Protein AF-X1MZH6-F1 (afdb_monomer_lite)

Organism: NCBI:txid412755

Secondary structure (DSSP, 8-state):
--PPPGGG---HHHHHHHHHHHHHHHHHHHHHHHHHHHHHHHHHHHHHHHHS-HHHHHHHHHHHHHHHH--HHHHHHHHHHHHHHHHTT-HHHHHHHHHHHHHHHHHHHHHHHHHHHHHHH-HHHHHHHHHHHHHHHHS-HHHHHHHHHHHH-SSHHHHHHHHHHH-

pLDDT: mean 93.08, std 6.0, range [56.62, 98.06]

Radius of gyration: 21.56 Å; chains: 1; bounding box: 39×40×68 Å

Foldseek 3Di:
DPDDDPVPDDVVVVVVVVVLVVCCVPVLVVLQVVLVVLVVQLVVQLVVLVVDDLVVVLQVQLVVLCVVVVNNVRSVVSSVVLVVCVVVVCNSVVSSVVSLLVSLVVVLCVPVVVLVVVVVVDVVSVVVCVVVLVVLQPDDLVVQLVSLCVNNNDDSSSSSVSSNSND

InterPro domains:
  IPR000515 ABC transporter type 1, transmembrane domain MetI-like [PS50928] (94-167)
  IPR035906 MetI-like superfamily [G3DSA:1.10.3720.10] (88-167)
  IPR035906 MetI-like superfamily [SSF161098] (89-166)

Sequence (167 aa):
MLEFPEFLQVPLAGWIDAAMGWLLANLGGIFDAIGHTILFILLYIERFLLWLPWIVIIVLVGVVAWRVMRLWWAGLVMAALLVLIGSFGYWDLAMMTVAIITASVVISLVLGIPTGILMARSNLVESLLKPLLDAMQTMPSFVYLIPALMFFGLGKVPAVFATIIYA

Structure (mmCIF, N/CA/C/O backbone):
data_AF-X1MZH6-F1
#
_entry.id   AF-X1MZH6-F1
#
loop_
_atom_site.group_PDB
_atom_site.id
_atom_site.type_symbol
_atom_site.label_atom_id
_atom_site.label_alt_id
_atom_site.label_comp_id
_atom_site.label_asym_id
_atom_site.label_entity_id
_atom_site.label_seq_id
_atom_site.pdbx_PDB_ins_code
_atom_site.Cartn_x
_atom_site.Cartn_y
_atom_site.Cartn_z
_atom_site.occupancy
_atom_site.B_iso_or_equiv
_atom_site.auth_seq_id
_atom_site.auth_comp_id
_atom_site.auth_asym_id
_atom_site.auth_atom_id
_atom_site.pdbx_PDB_model_num
ATOM 1 N N . MET A 1 1 ? 18.094 -11.638 43.103 1.00 56.62 1 MET A N 1
ATOM 2 C CA . MET A 1 1 ? 17.418 -10.408 42.636 1.00 56.62 1 MET A CA 1
ATOM 3 C C . MET A 1 1 ? 15.956 -10.556 43.022 1.00 56.62 1 MET A C 1
ATOM 5 O O . MET A 1 1 ? 15.453 -11.662 42.895 1.00 56.62 1 MET A O 1
ATOM 9 N N . LEU A 1 2 ? 15.319 -9.536 43.603 1.00 74.81 2 LEU A N 1
ATOM 10 C CA . LEU A 1 2 ? 13.882 -9.592 43.894 1.00 74.81 2 LEU A CA 1
ATOM 11 C C . LEU A 1 2 ? 13.145 -9.470 42.558 1.00 74.81 2 LEU A C 1
ATOM 13 O O . LEU A 1 2 ? 13.104 -8.384 41.985 1.00 74.81 2 LEU A O 1
ATOM 17 N N . GLU A 1 3 ? 12.663 -10.589 42.029 1.00 77.88 3 GLU A N 1
ATOM 18 C CA . GLU A 1 3 ? 11.861 -10.601 40.808 1.00 77.88 3 GLU A CA 1
A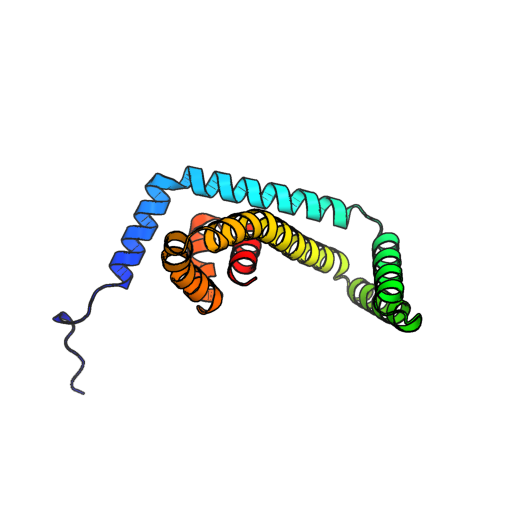TOM 19 C C . GLU A 1 3 ? 10.448 -10.084 41.091 1.00 77.88 3 GLU A C 1
ATOM 21 O O . GLU A 1 3 ? 9.947 -10.147 42.218 1.00 77.88 3 GLU A O 1
ATOM 26 N N . PHE A 1 4 ? 9.822 -9.511 40.066 1.00 83.25 4 PHE A N 1
ATOM 27 C CA . PHE A 1 4 ? 8.479 -8.958 40.181 1.00 83.25 4 PHE A CA 1
ATOM 28 C C . PHE A 1 4 ? 7.460 -10.083 40.448 1.00 83.25 4 PHE A C 1
ATOM 30 O O . PHE A 1 4 ? 7.537 -11.117 39.784 1.00 83.25 4 PHE A O 1
ATOM 37 N N . PRO A 1 5 ? 6.492 -9.916 41.370 1.00 82.75 5 PRO A N 1
ATOM 38 C CA . PRO A 1 5 ? 5.607 -11.011 41.757 1.00 82.75 5 PRO A CA 1
ATOM 39 C C . PRO A 1 5 ? 4.701 -11.474 40.607 1.00 82.75 5 PRO A C 1
ATOM 41 O O . PRO A 1 5 ? 3.906 -10.694 40.083 1.00 82.75 5 PRO A O 1
ATOM 44 N N . GLU A 1 6 ? 4.775 -12.759 40.249 1.00 79.94 6 GLU A N 1
ATOM 45 C CA . GLU A 1 6 ? 4.018 -13.345 39.129 1.00 79.94 6 GLU A CA 1
ATOM 46 C C . GLU A 1 6 ? 2.496 -13.226 39.287 1.00 79.94 6 GLU A C 1
ATOM 48 O O . GLU A 1 6 ? 1.789 -13.021 38.308 1.00 79.94 6 GLU A O 1
ATOM 53 N N . PHE A 1 7 ? 1.969 -13.261 40.515 1.00 82.69 7 PHE A N 1
ATOM 54 C CA . PHE A 1 7 ? 0.525 -13.154 40.761 1.00 82.69 7 PHE A CA 1
ATOM 55 C C . PHE A 1 7 ? -0.068 -11.770 40.430 1.00 82.69 7 PHE A C 1
ATOM 57 O O . PHE A 1 7 ? -1.289 -11.638 40.353 1.00 82.69 7 PHE A O 1
ATOM 64 N N . LEU A 1 8 ? 0.771 -10.738 40.253 1.00 84.31 8 LEU A N 1
ATOM 65 C CA . LEU A 1 8 ? 0.361 -9.405 39.789 1.00 84.31 8 LEU A CA 1
ATOM 66 C C . LEU A 1 8 ? 0.495 -9.244 38.269 1.00 84.31 8 LEU A C 1
ATOM 68 O O . LEU A 1 8 ? 0.086 -8.215 37.729 1.00 84.31 8 LEU A O 1
ATOM 72 N N . GLN A 1 9 ? 1.082 -10.221 37.572 1.00 85.12 9 GLN A N 1
ATOM 73 C CA . GLN A 1 9 ? 1.218 -10.163 36.123 1.00 85.12 9 GLN A CA 1
ATOM 74 C C . GLN A 1 9 ? -0.145 -10.402 35.475 1.00 85.12 9 GLN A C 1
ATOM 76 O O . GLN A 1 9 ? -0.791 -11.428 35.679 1.00 85.12 9 GLN A O 1
ATOM 81 N N . VAL A 1 10 ? -0.589 -9.436 34.674 1.00 88.88 10 VAL A N 1
ATOM 82 C CA . VAL A 1 10 ? -1.821 -9.573 33.898 1.00 88.88 10 VAL A CA 1
ATOM 83 C C . VAL A 1 10 ? -1.520 -10.448 32.676 1.00 88.88 10 VAL A C 1
ATOM 85 O O . VAL A 1 10 ? -0.655 -10.072 31.879 1.00 88.88 10 VAL A O 1
ATOM 88 N N . PRO A 1 11 ? -2.223 -11.579 32.471 1.00 90.00 11 PRO A N 1
ATOM 89 C CA . PRO A 1 11 ? -1.950 -12.512 31.377 1.00 90.00 11 PRO A CA 1
ATOM 90 C C . PRO A 1 11 ? -2.547 -12.023 30.043 1.00 90.00 11 PRO A C 1
ATOM 92 O O . PRO A 1 11 ? -3.297 -12.738 29.378 1.00 90.00 11 PRO A O 1
ATOM 95 N N . LEU A 1 12 ? -2.211 -10.793 29.639 1.00 88.69 12 LEU A N 1
ATOM 96 C CA . LEU A 1 12 ? -2.737 -10.136 28.435 1.00 88.69 12 LEU A CA 1
ATOM 97 C C . LEU A 1 12 ? -2.503 -10.961 27.166 1.00 88.69 12 LEU A C 1
ATOM 99 O O . LEU A 1 12 ? -3.406 -11.072 26.343 1.00 88.69 12 LEU A O 1
ATOM 103 N N . ALA A 1 13 ? -1.320 -11.567 27.032 1.00 86.62 13 ALA A N 1
ATOM 104 C CA . ALA A 1 13 ? -0.990 -12.415 25.889 1.00 86.62 13 ALA A CA 1
ATOM 105 C C . ALA A 1 13 ? -1.979 -13.583 25.754 1.00 86.62 13 ALA A C 1
ATOM 107 O O . ALA A 1 13 ? -2.583 -13.754 24.702 1.00 86.62 13 ALA A O 1
ATOM 108 N N . GLY A 1 14 ? -2.247 -14.303 26.850 1.00 89.81 14 GLY A N 1
ATOM 109 C CA . GLY A 1 14 ? -3.188 -15.424 26.839 1.00 89.81 14 GLY A CA 1
ATOM 110 C C . GLY A 1 14 ? -4.621 -15.005 26.502 1.00 89.81 14 GLY A C 1
ATOM 111 O O . GLY A 1 14 ? -5.337 -15.743 25.827 1.00 89.81 14 GLY A O 1
ATOM 112 N N . TRP A 1 15 ? -5.047 -13.810 26.923 1.00 93.06 15 TRP A N 1
ATOM 113 C CA . TRP A 1 15 ? -6.362 -13.274 26.553 1.00 93.06 15 TRP A CA 1
ATOM 114 C C . TRP A 1 15 ? -6.449 -12.926 25.065 1.00 93.06 15 TRP A C 1
ATOM 116 O O . TRP A 1 15 ? -7.459 -13.227 24.429 1.00 93.06 15 TRP A O 1
ATOM 126 N N . ILE A 1 16 ? -5.394 -12.328 24.506 1.00 90.00 16 ILE A N 1
ATOM 127 C CA . ILE A 1 16 ? -5.314 -12.006 23.076 1.00 90.00 16 ILE A CA 1
ATOM 128 C C . ILE A 1 16 ? -5.287 -13.292 22.244 1.00 90.00 16 ILE A C 1
ATOM 130 O O . ILE A 1 16 ? -6.049 -13.401 21.284 1.00 90.00 16 ILE A O 1
ATOM 134 N N . ASP A 1 17 ? -4.490 -14.284 22.637 1.00 90.00 17 ASP A N 1
ATOM 135 C CA . ASP A 1 17 ? -4.390 -15.570 21.940 1.00 90.00 17 ASP A CA 1
ATOM 136 C C . ASP A 1 17 ? -5.734 -16.312 21.935 1.00 90.00 17 ASP A C 1
ATOM 138 O O . ASP A 1 17 ? -6.169 -16.819 20.897 1.00 90.00 17 ASP A O 1
ATOM 142 N N . ALA A 1 18 ? -6.445 -16.319 23.068 1.00 92.75 18 ALA A N 1
ATOM 143 C CA . ALA A 1 18 ? -7.784 -16.897 23.161 1.00 92.75 18 ALA A CA 1
ATOM 144 C C . ALA A 1 18 ? -8.798 -16.158 22.269 1.00 92.75 18 ALA A C 1
ATOM 146 O O . ALA A 1 18 ? -9.597 -16.800 21.581 1.00 92.75 18 ALA A O 1
ATOM 147 N N . ALA A 1 19 ? -8.753 -14.821 22.240 1.00 92.12 19 ALA A N 1
ATOM 148 C CA . ALA A 1 19 ? -9.618 -14.012 21.382 1.00 92.12 19 ALA A CA 1
ATOM 149 C C . ALA A 1 19 ? -9.337 -14.255 19.889 1.00 92.12 19 ALA A C 1
ATOM 151 O O . ALA A 1 19 ? -10.270 -14.444 19.106 1.00 92.12 19 ALA A O 1
ATOM 152 N N . MET A 1 20 ? -8.062 -14.319 19.499 1.00 90.56 20 MET A N 1
ATOM 153 C CA . MET A 1 20 ? -7.629 -14.661 18.141 1.00 90.56 20 MET A CA 1
ATOM 154 C C . MET A 1 20 ? -8.083 -16.066 17.738 1.00 90.56 20 MET A C 1
ATOM 156 O O . MET A 1 20 ? -8.635 -16.247 16.652 1.00 90.56 20 MET A O 1
ATOM 160 N N . GLY A 1 21 ? -7.919 -17.052 18.623 1.00 91.81 21 GLY A N 1
ATOM 161 C CA . GLY A 1 21 ? -8.398 -18.416 18.397 1.00 91.81 21 GLY A CA 1
ATOM 162 C C . GLY A 1 21 ? -9.915 -18.478 18.201 1.00 91.81 21 GLY A C 1
ATOM 163 O O . GLY A 1 21 ? -10.396 -19.158 17.293 1.00 91.81 21 GLY A O 1
ATOM 164 N N . TRP A 1 22 ? -10.676 -17.716 18.991 1.00 94.31 22 TRP A N 1
ATOM 165 C CA . TRP A 1 22 ? -12.127 -17.616 18.833 1.00 94.31 22 TRP A CA 1
ATOM 166 C C . TRP A 1 22 ? -12.526 -16.978 17.495 1.00 94.31 22 TRP A C 1
ATOM 168 O O . TRP A 1 22 ? -13.418 -17.496 16.817 1.00 94.31 22 TRP A O 1
ATOM 178 N N . LEU A 1 23 ? -11.854 -15.896 17.086 1.00 93.38 23 LEU A N 1
ATOM 179 C CA . LEU A 1 23 ? -12.090 -15.232 15.798 1.00 93.38 23 LEU A CA 1
ATOM 180 C C . LEU A 1 23 ? -11.840 -16.184 14.626 1.00 93.38 23 LEU A C 1
ATOM 182 O O . LEU A 1 23 ? -12.676 -16.274 13.730 1.00 93.38 23 LEU A O 1
ATOM 186 N N . LEU A 1 24 ? -10.735 -16.930 14.648 1.00 90.12 24 LEU A N 1
ATOM 187 C CA . LEU A 1 24 ? -10.410 -17.903 13.602 1.00 90.12 24 LEU A CA 1
ATOM 188 C C . LEU A 1 24 ? -11.448 -19.030 13.522 1.00 90.12 24 LEU A C 1
ATOM 190 O O . LEU A 1 24 ? -11.882 -19.390 12.430 1.00 90.12 24 LEU A O 1
ATOM 194 N N . ALA A 1 25 ? -11.892 -19.549 14.668 1.00 91.81 25 ALA A N 1
ATOM 195 C CA . ALA A 1 25 ? -12.854 -20.648 14.715 1.00 91.81 25 ALA A CA 1
ATOM 196 C C . ALA A 1 25 ? -14.267 -20.248 14.250 1.00 91.81 25 ALA A C 1
ATOM 198 O O . ALA A 1 25 ? -14.968 -21.070 13.665 1.00 91.81 25 ALA A O 1
ATOM 199 N N . ASN A 1 26 ? -14.694 -19.006 14.508 1.00 95.50 26 ASN A N 1
ATOM 200 C CA . ASN A 1 26 ? -16.074 -18.570 14.252 1.00 95.50 26 ASN A CA 1
ATOM 201 C C . ASN A 1 26 ? -16.224 -17.694 13.003 1.00 95.50 26 ASN A C 1
ATOM 203 O O . ASN A 1 26 ? -17.271 -17.722 12.359 1.00 95.50 26 ASN A O 1
ATOM 207 N N . LEU A 1 27 ? -15.203 -16.909 12.657 1.00 93.38 27 LEU A N 1
ATOM 208 C CA . LEU A 1 27 ? -15.239 -15.953 11.546 1.00 93.38 27 LEU A CA 1
ATOM 209 C C . LEU A 1 27 ? -14.286 -16.328 10.404 1.00 93.38 27 LEU A C 1
ATOM 211 O O . LEU A 1 27 ? -14.149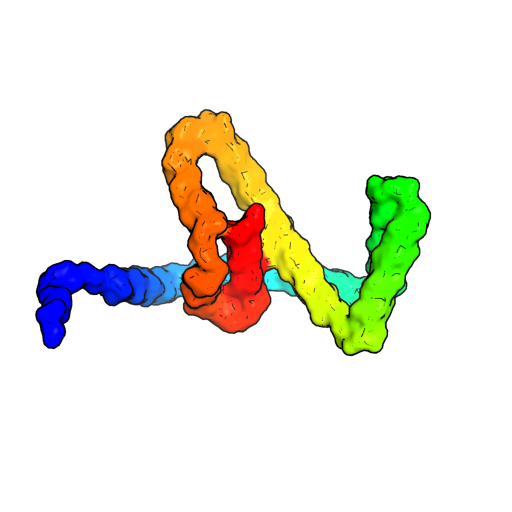 -15.542 9.468 1.00 93.38 27 LEU A O 1
ATOM 215 N N . GLY A 1 28 ? -13.663 -17.514 10.436 1.00 89.69 28 GLY A N 1
ATOM 216 C CA . GLY A 1 28 ? -12.731 -17.977 9.399 1.00 89.69 28 GLY A CA 1
ATOM 217 C C . GLY A 1 28 ? -13.277 -17.803 7.979 1.00 89.69 28 GLY A C 1
ATOM 218 O O . GLY A 1 28 ? -12.632 -17.175 7.151 1.00 89.69 28 GLY A O 1
ATOM 219 N N . GLY A 1 29 ? -14.533 -18.197 7.731 1.00 92.19 29 GLY A N 1
ATOM 220 C CA . GLY A 1 29 ? -15.157 -18.026 6.413 1.00 92.19 29 GLY A CA 1
ATOM 221 C C . GLY A 1 29 ? -15.301 -16.566 5.952 1.00 92.19 29 GLY A C 1
ATOM 222 O O . GLY A 1 29 ? -15.250 -16.295 4.753 1.00 92.19 29 GLY A O 1
ATOM 223 N N . ILE A 1 30 ? -15.444 -15.609 6.878 1.00 94.06 30 ILE A N 1
ATOM 224 C CA . ILE A 1 30 ? -15.463 -14.174 6.548 1.00 94.06 30 ILE A CA 1
ATOM 225 C C . ILE A 1 30 ? -14.055 -13.711 6.167 1.00 94.06 30 ILE A C 1
ATOM 227 O O . ILE A 1 30 ? -13.892 -13.029 5.154 1.00 94.06 30 ILE A O 1
ATOM 231 N N . PHE A 1 31 ? -13.040 -14.094 6.946 1.00 91.94 31 PHE A N 1
ATOM 232 C CA . PHE A 1 31 ? -11.646 -13.761 6.644 1.00 91.94 31 PHE A CA 1
ATOM 233 C C . PHE A 1 31 ? -11.187 -14.385 5.321 1.00 91.94 31 PHE A C 1
ATOM 235 O O . PHE A 1 31 ? -10.575 -13.689 4.513 1.00 91.94 31 PHE A O 1
ATOM 242 N N . ASP A 1 32 ? -11.578 -15.624 5.029 1.00 92.50 32 ASP A N 1
ATOM 243 C CA . ASP A 1 32 ? -11.308 -16.275 3.744 1.00 92.50 32 ASP A CA 1
ATOM 244 C C . ASP A 1 32 ? -11.958 -15.515 2.581 1.00 92.50 32 ASP A C 1
ATOM 246 O O . ASP A 1 32 ? -11.320 -15.261 1.558 1.00 92.50 32 ASP A O 1
ATOM 250 N N . ALA A 1 33 ? -13.217 -15.087 2.732 1.00 95.25 33 ALA A N 1
ATOM 251 C CA . ALA A 1 33 ? -13.914 -14.309 1.709 1.00 95.25 33 ALA A CA 1
ATOM 252 C C . ALA A 1 33 ? -13.241 -12.948 1.453 1.00 95.25 33 ALA A C 1
ATOM 254 O O . ALA A 1 33 ? -13.070 -12.545 0.295 1.00 95.25 33 ALA A O 1
ATOM 255 N N . ILE A 1 34 ? -12.814 -12.256 2.514 1.00 94.19 34 ILE A N 1
ATOM 256 C CA . ILE A 1 34 ? -12.043 -11.009 2.409 1.00 94.19 34 ILE A CA 1
ATOM 257 C C . ILE A 1 34 ? -10.709 -11.281 1.707 1.00 94.19 34 ILE A C 1
ATOM 259 O O . ILE A 1 34 ? -10.370 -10.590 0.744 1.00 94.19 34 ILE A O 1
ATOM 263 N N . GLY A 1 35 ? -9.981 -12.312 2.136 1.00 94.62 35 GLY A N 1
ATOM 264 C CA . GLY A 1 35 ? -8.690 -12.686 1.572 1.00 94.62 35 GLY A CA 1
ATOM 265 C C . GLY A 1 35 ? -8.783 -13.021 0.086 1.00 94.62 35 GLY A C 1
ATOM 266 O O . GLY A 1 35 ? -8.005 -12.497 -0.711 1.00 94.62 35 GLY A O 1
ATOM 267 N N . HIS A 1 36 ? -9.783 -13.804 -0.319 1.00 95.06 36 HIS A N 1
ATOM 268 C CA . HIS A 1 36 ? -10.051 -14.109 -1.724 1.00 95.06 36 HIS A CA 1
ATOM 269 C C . HIS A 1 36 ? -10.419 -12.868 -2.536 1.00 95.06 36 HIS A C 1
ATOM 271 O O . HIS A 1 36 ? -9.967 -12.738 -3.672 1.00 95.06 36 HIS A O 1
ATOM 277 N N . THR A 1 37 ? -11.188 -11.939 -1.967 1.00 95.25 37 THR A N 1
ATOM 278 C CA . THR A 1 37 ? -11.546 -10.685 -2.645 1.00 95.25 37 THR A CA 1
ATOM 279 C C . THR A 1 37 ? -10.310 -9.817 -2.884 1.00 95.25 37 THR A C 1
ATOM 281 O O . THR A 1 37 ? -10.083 -9.357 -4.005 1.00 95.25 37 THR A O 1
ATOM 284 N N . ILE A 1 38 ? -9.466 -9.642 -1.862 1.00 95.50 38 ILE A N 1
ATOM 285 C CA . ILE A 1 38 ? -8.201 -8.903 -1.978 1.00 95.50 38 ILE A CA 1
ATOM 286 C C . ILE A 1 38 ? -7.285 -9.582 -2.999 1.00 95.50 38 ILE A C 1
ATOM 288 O O . ILE A 1 38 ? -6.738 -8.920 -3.884 1.00 95.50 38 ILE A O 1
ATOM 292 N N . LEU A 1 39 ? -7.142 -10.907 -2.909 1.00 95.94 39 LEU A N 1
ATOM 293 C CA . LEU A 1 39 ? -6.306 -11.682 -3.819 1.00 95.94 39 LEU A CA 1
ATOM 294 C C . LEU A 1 39 ? -6.798 -11.571 -5.262 1.00 95.94 39 LEU A C 1
ATOM 296 O O . LEU A 1 39 ? -5.986 -11.414 -6.168 1.00 95.94 39 LEU A O 1
ATOM 300 N N . PHE A 1 40 ? -8.110 -11.618 -5.484 1.00 96.31 40 PHE A N 1
ATOM 301 C CA . PHE A 1 40 ? -8.711 -11.461 -6.802 1.00 96.31 40 PHE A CA 1
ATOM 302 C C . PHE A 1 40 ? -8.349 -10.108 -7.422 1.00 96.31 40 PHE A C 1
ATOM 304 O O . PHE A 1 40 ? -7.841 -10.074 -8.544 1.00 96.31 40 PHE A O 1
ATOM 311 N N . ILE A 1 41 ? -8.539 -9.010 -6.682 1.00 95.94 41 ILE A N 1
AT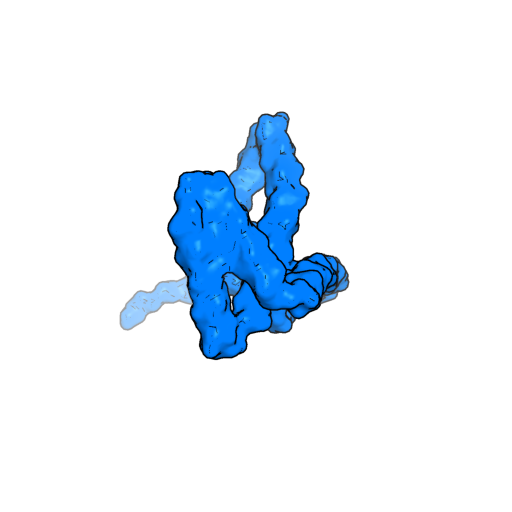OM 312 C CA . ILE A 1 41 ? -8.201 -7.654 -7.144 1.00 95.94 41 ILE A CA 1
ATOM 313 C C . ILE A 1 41 ? -6.708 -7.564 -7.473 1.00 95.94 41 ILE A C 1
ATOM 315 O O . ILE A 1 41 ? -6.338 -7.112 -8.560 1.00 95.94 41 ILE A O 1
ATOM 319 N N . LEU A 1 42 ? -5.853 -8.042 -6.565 1.00 97.25 42 LEU A N 1
ATOM 320 C CA . LEU A 1 42 ? -4.408 -8.039 -6.763 1.00 97.25 42 LEU A CA 1
ATOM 321 C C . LEU A 1 42 ? -4.012 -8.824 -8.012 1.00 97.25 42 LEU A C 1
ATOM 323 O O . LEU A 1 42 ? -3.262 -8.309 -8.838 1.00 97.25 42 LEU A O 1
ATOM 327 N N . LEU A 1 43 ? -4.502 -10.057 -8.165 1.00 96.88 43 LEU A N 1
ATOM 328 C CA . LEU A 1 43 ? -4.124 -10.920 -9.284 1.00 96.88 43 LEU A CA 1
ATOM 329 C C . LEU A 1 43 ? -4.606 -10.359 -10.619 1.00 96.88 43 LEU A C 1
ATOM 331 O O . LEU A 1 43 ? -3.922 -10.540 -11.623 1.00 96.88 43 LEU A O 1
ATOM 335 N N . TYR A 1 44 ? -5.744 -9.666 -10.648 1.00 97.62 44 TYR A N 1
ATOM 336 C CA . TYR A 1 44 ? -6.190 -8.958 -11.846 1.00 97.62 44 TYR A CA 1
ATOM 337 C C . TYR A 1 44 ? -5.211 -7.855 -12.253 1.00 97.62 44 TYR A C 1
ATOM 339 O O . TYR A 1 44 ? -4.811 -7.797 -13.417 1.00 97.62 44 TYR A O 1
ATOM 347 N N . ILE A 1 45 ? -4.789 -7.019 -11.301 1.00 97.81 45 ILE A N 1
ATOM 348 C CA . ILE A 1 45 ? -3.826 -5.937 -11.553 1.00 97.81 45 ILE A CA 1
ATOM 349 C C . ILE A 1 45 ? -2.467 -6.515 -11.958 1.00 97.81 45 ILE A C 1
ATOM 351 O O . ILE A 1 45 ? -1.874 -6.079 -12.941 1.00 97.81 45 ILE A O 1
ATOM 355 N N . GLU A 1 46 ? -1.988 -7.525 -11.238 1.00 97.94 46 GLU A N 1
ATOM 356 C CA . GLU A 1 46 ? -0.710 -8.177 -11.511 1.00 97.94 46 GLU A CA 1
ATOM 357 C C . GLU A 1 46 ? -0.678 -8.807 -12.901 1.00 97.94 46 GLU A C 1
ATOM 359 O O . GLU A 1 46 ? 0.244 -8.549 -13.672 1.00 97.94 46 GLU A O 1
ATOM 364 N N . ARG A 1 47 ? -1.702 -9.593 -13.255 1.00 98.06 47 ARG A N 1
ATOM 365 C CA . ARG A 1 47 ? -1.796 -10.213 -14.582 1.00 98.06 47 ARG A CA 1
ATOM 366 C C . ARG A 1 47 ? -1.854 -9.166 -15.682 1.00 98.06 47 ARG A C 1
ATOM 368 O O . ARG A 1 47 ? -1.234 -9.363 -16.719 1.00 98.06 47 ARG A O 1
ATOM 375 N N . PHE A 1 48 ? -2.565 -8.063 -15.459 1.00 97.94 48 PHE A N 1
ATOM 376 C CA . PHE A 1 48 ? -2.605 -6.955 -16.406 1.00 97.94 48 PHE A CA 1
ATOM 377 C C . PHE A 1 48 ? -1.220 -6.319 -16.601 1.00 97.94 48 PHE A C 1
ATOM 379 O O . PHE A 1 48 ? -0.795 -6.131 -17.739 1.00 97.94 48 PHE A O 1
ATOM 386 N N . LEU A 1 49 ? -0.489 -6.043 -15.515 1.00 97.50 49 LEU A N 1
ATOM 387 C CA . LEU A 1 49 ? 0.856 -5.462 -15.585 1.00 97.50 49 LEU A CA 1
ATOM 388 C C . LEU A 1 49 ? 1.874 -6.403 -16.237 1.00 97.50 49 LEU A C 1
ATOM 390 O O . LEU A 1 49 ? 2.673 -5.951 -17.051 1.00 97.50 49 LEU A O 1
ATOM 394 N N . LEU A 1 50 ? 1.832 -7.698 -15.919 1.00 97.50 50 LEU A N 1
ATOM 395 C CA . LEU A 1 50 ? 2.726 -8.701 -16.510 1.00 97.50 50 LEU A CA 1
ATOM 396 C C . LEU A 1 50 ? 2.393 -9.006 -17.975 1.00 97.50 50 LEU A C 1
ATOM 398 O O . LEU A 1 50 ? 3.270 -9.388 -18.744 1.00 97.50 50 LEU A O 1
ATOM 402 N N . TRP A 1 51 ? 1.132 -8.842 -18.375 1.00 97.69 51 TRP A N 1
ATOM 403 C CA . TRP A 1 51 ? 0.712 -9.007 -19.764 1.00 97.69 51 TRP A CA 1
ATOM 404 C C . TRP A 1 51 ? 1.193 -7.860 -20.666 1.00 97.69 51 TRP A C 1
ATOM 406 O O . TRP A 1 51 ? 1.409 -8.063 -21.863 1.00 97.69 51 TRP A O 1
ATOM 416 N N . LEU A 1 52 ? 1.378 -6.656 -20.115 1.00 97.00 52 LEU A N 1
ATOM 417 C CA . LEU A 1 52 ? 1.873 -5.513 -20.876 1.00 97.00 52 LEU A CA 1
ATOM 418 C C . LEU A 1 52 ? 3.344 -5.712 -21.286 1.00 97.00 52 LEU A C 1
ATOM 420 O O . LEU A 1 52 ? 4.194 -5.975 -20.433 1.00 97.00 52 LEU A O 1
ATOM 424 N N . PRO A 1 53 ? 3.699 -5.498 -22.568 1.00 97.25 53 PRO A N 1
ATOM 425 C CA . PRO A 1 53 ? 5.096 -5.493 -22.982 1.00 97.25 53 PRO A CA 1
ATOM 426 C C . PRO A 1 53 ? 5.886 -4.432 -22.211 1.00 97.25 53 PRO A C 1
ATOM 428 O O . PRO A 1 53 ? 5.446 -3.286 -22.102 1.00 97.25 53 PRO A O 1
ATOM 431 N N . TRP A 1 54 ? 7.084 -4.780 -21.736 1.00 96.88 54 TRP A N 1
ATOM 432 C CA . TRP A 1 54 ? 7.898 -3.901 -20.886 1.00 96.88 54 TRP A CA 1
ATOM 433 C C . TRP A 1 54 ? 8.125 -2.507 -21.492 1.00 96.88 54 TRP A C 1
ATOM 435 O O . TRP A 1 54 ? 8.062 -1.503 -20.785 1.00 96.88 54 TRP A O 1
ATOM 445 N N . ILE A 1 55 ? 8.287 -2.427 -22.819 1.00 97.50 55 ILE A N 1
ATOM 446 C CA . ILE A 1 55 ? 8.452 -1.172 -23.564 1.00 97.50 55 ILE A CA 1
ATOM 447 C C . ILE A 1 55 ? 7.276 -0.221 -23.318 1.00 97.50 55 ILE A C 1
ATOM 449 O O . ILE A 1 55 ? 7.488 0.977 -23.142 1.00 97.50 55 ILE A O 1
ATOM 453 N N . VAL A 1 56 ? 6.044 -0.740 -23.271 1.00 97.69 56 VAL A N 1
ATOM 454 C CA . VAL A 1 56 ? 4.836 0.070 -23.055 1.00 97.69 56 VAL A CA 1
ATOM 455 C C . VAL A 1 56 ? 4.891 0.740 -21.687 1.00 97.69 56 VAL A C 1
ATOM 457 O O . VAL A 1 56 ? 4.639 1.938 -21.588 1.00 97.69 56 VAL A O 1
ATOM 460 N N . ILE A 1 57 ? 5.278 -0.004 -20.649 1.00 97.25 57 ILE A N 1
ATOM 461 C CA . ILE A 1 57 ? 5.386 0.518 -19.282 1.00 97.25 57 ILE A CA 1
ATOM 462 C C . ILE A 1 57 ? 6.498 1.567 -19.194 1.00 97.25 57 ILE A C 1
ATOM 464 O O . ILE A 1 57 ? 6.284 2.640 -18.631 1.00 97.25 57 ILE A O 1
ATOM 468 N N . ILE A 1 58 ? 7.660 1.309 -19.797 1.00 97.69 58 ILE A N 1
ATOM 469 C CA . ILE A 1 58 ? 8.786 2.255 -19.789 1.00 97.69 58 ILE A CA 1
ATOM 470 C C . ILE A 1 58 ? 8.430 3.559 -20.502 1.00 97.69 58 ILE A C 1
ATOM 472 O O . ILE A 1 58 ? 8.676 4.640 -19.964 1.00 97.69 58 ILE A O 1
ATOM 476 N N . VAL A 1 59 ? 7.823 3.472 -21.687 1.00 97.69 59 VAL A N 1
ATOM 477 C CA . VAL A 1 59 ? 7.384 4.655 -22.436 1.00 97.69 59 VAL A CA 1
ATOM 478 C C . VAL A 1 59 ? 6.309 5.407 -21.656 1.00 97.69 59 VAL A C 1
ATOM 480 O O . VAL A 1 59 ? 6.402 6.627 -21.529 1.00 97.69 59 VAL A O 1
ATOM 483 N N . LEU A 1 60 ? 5.326 4.704 -21.085 1.00 97.38 60 LEU A N 1
ATOM 484 C CA . LEU A 1 60 ? 4.266 5.316 -20.285 1.00 97.38 60 LEU A CA 1
ATOM 485 C C . LEU A 1 60 ? 4.843 6.084 -19.091 1.00 97.38 60 LEU A C 1
ATOM 487 O O . LEU A 1 60 ? 4.558 7.271 -18.935 1.00 97.38 60 LEU A O 1
ATOM 491 N N . VAL A 1 61 ? 5.681 5.440 -18.276 1.00 96.62 61 VAL A N 1
ATOM 492 C CA . VAL A 1 61 ? 6.289 6.071 -17.096 1.00 96.62 61 VAL A CA 1
ATOM 493 C C . VAL A 1 61 ? 7.199 7.227 -17.503 1.00 96.62 61 VAL A C 1
ATOM 495 O O . VAL A 1 61 ? 7.135 8.291 -16.888 1.00 96.62 61 VAL A O 1
ATOM 498 N N . GLY A 1 62 ? 7.989 7.073 -18.569 1.00 97.50 62 GLY A N 1
ATOM 499 C CA . GLY A 1 62 ? 8.837 8.142 -19.093 1.00 97.50 62 GLY A CA 1
ATOM 500 C C . GLY A 1 62 ? 8.033 9.364 -19.549 1.00 97.50 62 GLY A C 1
ATOM 501 O O . GLY A 1 62 ? 8.371 10.497 -19.198 1.00 97.50 62 GLY A O 1
ATOM 502 N N . VAL A 1 63 ? 6.928 9.154 -20.272 1.00 97.50 63 VAL A N 1
ATOM 503 C CA . VAL A 1 63 ? 6.033 10.236 -20.715 1.00 97.50 63 VAL A CA 1
ATOM 504 C C . VAL A 1 63 ? 5.342 10.897 -19.525 1.00 97.50 63 VAL A C 1
ATOM 506 O O . VAL A 1 63 ? 5.313 12.126 -19.455 1.00 97.50 63 VAL A O 1
ATOM 509 N N . VAL A 1 64 ? 4.820 10.123 -18.569 1.00 97.25 64 VAL A N 1
ATOM 510 C CA . VAL A 1 64 ? 4.179 10.675 -17.364 1.00 97.25 64 VAL A CA 1
ATOM 511 C C . VAL A 1 64 ? 5.177 11.507 -16.560 1.00 97.25 64 VAL A C 1
ATOM 513 O O . VAL A 1 64 ? 4.874 12.652 -16.225 1.00 97.25 64 VAL A O 1
ATOM 516 N N . ALA A 1 65 ? 6.384 10.994 -16.320 1.00 96.62 65 ALA A N 1
ATOM 517 C CA . ALA A 1 65 ? 7.429 11.716 -15.600 1.00 96.62 65 ALA A CA 1
ATOM 518 C C . ALA A 1 65 ? 7.813 13.023 -16.310 1.00 96.62 65 ALA A C 1
ATOM 520 O O . ALA A 1 65 ? 7.856 14.076 -15.671 1.00 96.62 65 ALA A O 1
ATOM 521 N N . TRP A 1 66 ? 7.996 12.995 -17.635 1.00 97.06 66 TRP A N 1
ATOM 522 C CA . TRP A 1 66 ? 8.251 14.209 -18.412 1.00 97.06 66 TRP A CA 1
ATOM 523 C C . TRP A 1 66 ? 7.108 15.224 -18.280 1.00 97.06 66 TRP A C 1
ATOM 525 O O . TRP A 1 66 ? 7.358 16.408 -18.046 1.00 97.06 66 TRP A O 1
ATOM 535 N N . ARG A 1 67 ? 5.849 14.788 -18.403 1.00 97.06 67 ARG A N 1
ATOM 536 C CA . ARG A 1 67 ? 4.689 15.692 -18.380 1.00 97.06 67 ARG A CA 1
ATOM 537 C C . ARG A 1 67 ? 4.440 16.301 -17.005 1.00 97.06 67 ARG A C 1
ATOM 539 O O . ARG A 1 67 ? 4.163 17.497 -16.935 1.00 97.06 67 ARG A O 1
ATOM 546 N N . VAL A 1 68 ? 4.559 15.510 -15.941 1.00 96.56 68 VAL A N 1
ATOM 547 C CA . VAL A 1 68 ? 4.331 15.959 -14.560 1.00 96.56 68 VAL A CA 1
ATOM 548 C C . VAL A 1 68 ? 5.463 16.873 -14.095 1.00 96.56 68 VAL A C 1
ATOM 550 O O . VAL A 1 68 ? 5.200 17.955 -13.576 1.00 96.56 68 VAL A O 1
ATOM 553 N N . MET A 1 69 ? 6.720 16.488 -14.335 1.00 94.94 69 MET A N 1
ATOM 554 C CA . MET A 1 69 ? 7.877 17.289 -13.914 1.00 94.94 69 MET A CA 1
ATOM 555 C C . MET A 1 69 ? 8.186 18.443 -14.874 1.00 94.94 69 MET A C 1
ATOM 557 O O . MET A 1 69 ? 8.983 19.316 -14.544 1.00 94.94 69 MET A O 1
ATOM 561 N N . ARG A 1 70 ? 7.573 18.456 -16.067 1.00 92.69 70 ARG A N 1
ATOM 562 C CA . ARG A 1 70 ? 7.806 19.429 -17.152 1.00 92.69 70 ARG A CA 1
ATOM 563 C C . ARG A 1 70 ? 9.272 19.496 -17.613 1.00 92.69 70 ARG A C 1
ATOM 565 O O . ARG A 1 70 ? 9.689 20.480 -18.219 1.00 92.69 70 ARG A O 1
ATOM 572 N N . LEU A 1 71 ? 10.040 18.434 -17.363 1.00 93.12 71 LEU A N 1
ATOM 573 C CA . LEU A 1 71 ? 11.471 18.305 -17.653 1.00 93.12 71 LEU A CA 1
ATOM 574 C C . LEU A 1 71 ? 11.692 17.059 -18.513 1.00 93.12 71 LEU A C 1
ATOM 576 O O . LEU A 1 71 ? 11.407 15.945 -18.081 1.00 93.12 71 LEU A O 1
ATOM 580 N N . TRP A 1 72 ? 12.184 17.230 -19.742 1.00 90.38 72 TRP A N 1
ATOM 581 C CA . TRP A 1 72 ? 12.348 16.118 -20.692 1.00 90.38 72 TRP A CA 1
ATOM 582 C C . TRP A 1 72 ? 13.348 15.066 -20.198 1.00 90.38 72 TRP A C 1
ATOM 584 O O . TRP A 1 72 ? 13.123 13.868 -20.361 1.00 90.38 72 TRP A O 1
ATOM 594 N N . TRP A 1 73 ? 14.417 15.503 -19.527 1.00 94.81 73 TRP A N 1
ATOM 595 C CA . TRP A 1 73 ? 15.441 14.605 -19.000 1.00 94.81 73 TRP A CA 1
ATOM 596 C C . TRP A 1 73 ? 14.911 13.727 -17.860 1.00 94.81 73 TRP A C 1
ATOM 598 O O . TRP A 1 73 ? 15.360 12.595 -17.722 1.00 94.81 73 TRP A O 1
ATOM 608 N N . ALA A 1 74 ? 13.919 14.188 -17.088 1.00 95.06 74 ALA A N 1
ATOM 609 C CA . ALA A 1 74 ? 13.328 13.394 -16.012 1.00 95.06 74 ALA A CA 1
ATOM 610 C C . ALA A 1 74 ? 12.612 12.149 -16.557 1.00 95.06 74 ALA A C 1
ATOM 612 O O . ALA A 1 74 ? 12.724 11.066 -15.985 1.00 95.06 74 ALA A O 1
ATOM 613 N N . GLY A 1 75 ? 11.945 12.280 -17.710 1.00 95.69 75 GLY A N 1
ATOM 614 C CA . GLY A 1 75 ? 11.347 11.145 -18.412 1.00 95.69 75 GLY A CA 1
ATOM 615 C C . GLY A 1 75 ? 12.382 10.111 -18.853 1.00 95.69 75 GLY A C 1
ATOM 616 O O . GLY A 1 75 ? 12.185 8.915 -18.642 1.00 95.69 75 GLY A O 1
ATOM 617 N N . LEU A 1 76 ? 13.514 10.567 -19.399 1.00 96.75 76 LEU A N 1
ATOM 618 C CA . LEU A 1 76 ? 14.612 9.684 -19.803 1.00 96.75 76 LEU A CA 1
ATOM 619 C C . LEU A 1 76 ? 15.268 8.986 -18.611 1.00 96.75 76 LEU A C 1
ATOM 621 O O . LEU A 1 76 ? 15.543 7.793 -18.691 1.00 96.75 76 LEU A O 1
ATOM 625 N N . VAL A 1 77 ? 15.486 9.702 -17.505 1.00 97.69 77 VAL A N 1
ATOM 626 C CA . VAL A 1 77 ? 16.055 9.122 -16.281 1.00 97.69 77 VAL A CA 1
ATOM 627 C C . VAL A 1 77 ? 15.137 8.034 -15.725 1.00 97.69 77 VAL A C 1
ATOM 629 O O . VAL A 1 77 ? 15.606 6.931 -15.459 1.00 97.69 77 VAL A O 1
ATOM 632 N N . MET A 1 78 ? 13.830 8.288 -15.617 1.00 96.75 78 MET A N 1
ATOM 633 C CA . MET A 1 78 ? 12.875 7.284 -15.127 1.00 96.75 78 MET A CA 1
ATOM 634 C C . MET A 1 78 ? 12.804 6.059 -16.043 1.00 96.75 78 MET A C 1
ATOM 636 O O . MET A 1 78 ? 12.808 4.926 -15.560 1.00 96.75 78 MET A O 1
ATOM 640 N N . ALA A 1 79 ? 12.802 6.269 -17.362 1.00 97.12 79 ALA A N 1
ATOM 641 C CA . ALA A 1 79 ? 12.854 5.176 -18.325 1.00 97.12 79 ALA A CA 1
ATOM 642 C C . ALA A 1 79 ? 14.143 4.347 -18.175 1.00 97.12 79 ALA A C 1
ATOM 644 O O . ALA A 1 79 ? 14.080 3.120 -18.130 1.00 97.12 79 ALA A O 1
ATOM 645 N N . ALA A 1 80 ? 15.299 5.002 -18.028 1.00 97.88 80 ALA A N 1
ATOM 646 C CA . ALA A 1 80 ? 16.587 4.337 -17.843 1.00 97.88 80 ALA A CA 1
ATOM 647 C C . ALA A 1 80 ? 16.647 3.522 -16.540 1.00 97.88 80 ALA A C 1
ATOM 649 O O . ALA A 1 80 ? 17.157 2.403 -16.548 1.00 97.88 80 ALA A O 1
ATOM 650 N N . LEU A 1 81 ? 16.086 4.032 -15.439 1.00 97.69 81 LEU A N 1
ATOM 651 C CA . LEU A 1 81 ? 16.012 3.298 -14.170 1.00 97.69 81 LEU A CA 1
ATOM 652 C C . LEU A 1 81 ? 15.123 2.050 -14.272 1.00 97.69 81 LEU A C 1
ATOM 654 O O . LEU A 1 81 ? 15.474 1.007 -13.725 1.00 97.69 81 LEU A O 1
ATOM 658 N N . LEU A 1 82 ? 14.010 2.115 -15.007 1.00 97.44 82 LEU A N 1
ATOM 659 C CA . LEU A 1 82 ? 13.182 0.931 -15.259 1.00 97.44 82 LEU A CA 1
ATOM 660 C C . LEU A 1 82 ? 13.907 -0.103 -16.128 1.00 97.44 82 LEU A C 1
ATOM 662 O O . LEU A 1 82 ? 13.853 -1.296 -15.821 1.00 97.44 82 LEU A O 1
ATOM 666 N N . VAL A 1 83 ? 14.627 0.337 -17.169 1.00 97.88 83 VAL A N 1
ATOM 667 C CA . VAL A 1 83 ? 15.490 -0.557 -17.962 1.00 97.88 83 VAL A CA 1
ATOM 668 C C . VAL A 1 83 ? 16.541 -1.207 -17.064 1.00 97.88 83 VAL A C 1
ATOM 670 O O . VAL A 1 83 ? 16.779 -2.406 -17.187 1.00 97.88 83 VAL A O 1
ATOM 673 N N . LEU A 1 84 ? 17.134 -0.455 -16.134 1.00 98.00 84 LEU A N 1
ATOM 674 C CA . LEU A 1 84 ? 18.130 -0.977 -15.201 1.00 98.00 84 LEU A CA 1
ATOM 675 C C . LEU A 1 84 ? 17.552 -2.100 -14.325 1.00 98.00 84 LEU A C 1
ATOM 677 O O . LEU A 1 84 ? 18.160 -3.165 -14.232 1.00 98.00 84 LEU A O 1
ATOM 681 N N . ILE A 1 85 ? 16.358 -1.918 -13.751 1.00 97.94 85 ILE A N 1
ATOM 682 C CA . ILE A 1 85 ? 15.671 -2.974 -12.981 1.00 97.94 85 ILE A CA 1
ATOM 683 C C . ILE A 1 85 ? 15.462 -4.226 -13.843 1.00 97.94 85 ILE A C 1
ATOM 685 O O . ILE A 1 85 ? 15.765 -5.341 -13.410 1.00 97.94 85 ILE A O 1
ATOM 689 N N . GLY A 1 86 ? 14.982 -4.041 -15.076 1.00 97.19 86 GLY A N 1
ATOM 690 C CA . GLY A 1 86 ? 14.798 -5.134 -16.031 1.00 97.19 86 GLY A CA 1
ATOM 691 C C . GLY A 1 86 ? 16.106 -5.840 -16.395 1.00 97.19 86 GLY A C 1
ATOM 692 O O . GLY A 1 86 ? 16.135 -7.065 -16.478 1.00 97.19 86 GLY A O 1
ATOM 693 N N . SER A 1 87 ? 17.203 -5.092 -16.535 1.00 97.81 87 SER A N 1
ATOM 694 C CA . SER A 1 87 ? 18.526 -5.629 -16.884 1.00 97.81 87 SER A CA 1
ATOM 695 C C . SER A 1 87 ? 19.101 -6.565 -15.817 1.00 97.81 87 SER A C 1
ATOM 697 O O . SER A 1 87 ? 19.880 -7.457 -16.143 1.00 97.81 87 SER A O 1
ATOM 699 N N . PHE A 1 88 ? 18.665 -6.421 -14.562 1.00 97.75 88 PHE A N 1
ATOM 700 C CA . PHE A 1 88 ? 19.015 -7.327 -13.467 1.00 97.75 88 PHE A CA 1
ATOM 701 C C . PHE A 1 88 ? 18.091 -8.552 -13.354 1.00 97.75 88 PHE A C 1
ATOM 703 O O . PHE A 1 88 ? 18.258 -9.356 -12.441 1.00 97.75 88 PHE A O 1
ATOM 710 N N . GLY A 1 89 ? 17.114 -8.709 -14.252 1.00 97.31 89 GLY A N 1
ATOM 711 C CA . GLY A 1 89 ? 16.171 -9.831 -14.227 1.00 97.31 89 GLY A CA 1
ATOM 712 C C . GLY A 1 89 ? 15.034 -9.679 -13.212 1.00 97.31 89 GLY A C 1
ATOM 713 O O . GLY A 1 89 ? 14.294 -10.631 -12.983 1.00 97.31 89 GLY A O 1
ATOM 714 N N . TYR A 1 90 ? 14.851 -8.493 -12.623 1.00 97.94 90 TYR A N 1
ATOM 715 C CA . TYR A 1 90 ? 13.822 -8.237 -11.605 1.00 97.94 90 TYR A CA 1
ATOM 716 C C . TYR A 1 90 ? 12.539 -7.611 -12.162 1.00 97.94 90 TYR A C 1
ATOM 718 O O . TYR A 1 90 ? 11.749 -7.063 -11.397 1.00 97.94 90 TYR A O 1
ATOM 726 N N . TRP A 1 91 ? 12.310 -7.675 -13.478 1.00 97.69 91 TRP A N 1
ATOM 727 C CA . TRP A 1 91 ? 11.148 -7.039 -14.109 1.00 97.69 91 TRP A CA 1
ATOM 728 C C . TRP A 1 91 ? 9.821 -7.546 -13.530 1.00 97.69 91 TRP A C 1
ATOM 730 O O . TRP A 1 91 ? 9.025 -6.756 -13.024 1.00 97.69 91 TRP A O 1
ATOM 740 N N . ASP A 1 92 ? 9.620 -8.864 -13.521 1.00 97.25 92 ASP A N 1
ATOM 741 C CA . ASP A 1 92 ? 8.373 -9.464 -13.042 1.00 97.25 92 ASP A CA 1
ATOM 742 C C . ASP A 1 92 ? 8.169 -9.211 -11.545 1.00 97.25 92 ASP A C 1
ATOM 744 O O . ASP A 1 92 ? 7.071 -8.861 -11.115 1.00 97.25 92 ASP A O 1
ATOM 748 N N . LEU A 1 93 ? 9.241 -9.300 -10.745 1.00 96.94 93 LEU A N 1
ATOM 749 C CA . LEU A 1 93 ? 9.197 -8.951 -9.323 1.00 96.94 93 LEU A CA 1
ATOM 750 C C . LEU A 1 93 ? 8.829 -7.481 -9.101 1.00 96.94 93 LEU A C 1
ATOM 752 O O . LEU A 1 93 ? 8.020 -7.183 -8.223 1.00 96.94 93 LEU A O 1
ATOM 756 N N . ALA A 1 94 ? 9.365 -6.563 -9.905 1.00 97.38 94 ALA A N 1
ATOM 757 C CA . ALA A 1 94 ? 9.007 -5.154 -9.831 1.00 97.38 94 ALA A CA 1
ATOM 758 C C . ALA A 1 94 ? 7.529 -4.930 -10.182 1.00 97.38 94 ALA A C 1
ATOM 760 O O . ALA A 1 94 ? 6.841 -4.205 -9.464 1.00 97.38 94 ALA A O 1
ATOM 761 N N . MET A 1 95 ? 7.014 -5.588 -11.226 1.00 98.06 95 MET A N 1
ATOM 762 C CA . MET A 1 95 ? 5.598 -5.492 -11.598 1.00 98.06 95 MET A CA 1
ATOM 763 C C . MET A 1 95 ? 4.673 -6.081 -10.528 1.00 98.06 95 MET A C 1
ATOM 765 O O . MET A 1 95 ? 3.638 -5.484 -10.235 1.00 98.06 95 MET A O 1
ATOM 769 N N . MET A 1 96 ? 5.059 -7.186 -9.881 1.00 97.31 96 MET A N 1
ATOM 770 C CA . MET A 1 96 ? 4.324 -7.734 -8.733 1.00 97.31 96 MET A CA 1
ATOM 771 C C . MET A 1 96 ? 4.286 -6.750 -7.555 1.00 97.31 96 MET A C 1
ATOM 773 O O . MET A 1 96 ? 3.232 -6.556 -6.951 1.00 97.31 96 MET A O 1
ATOM 777 N N . THR A 1 97 ? 5.396 -6.074 -7.250 1.00 96.38 97 THR A N 1
ATOM 778 C CA . THR A 1 97 ? 5.422 -5.039 -6.203 1.00 96.38 97 THR A CA 1
ATOM 779 C C . THR A 1 97 ? 4.520 -3.859 -6.563 1.00 96.38 97 THR A C 1
ATOM 781 O O . THR A 1 97 ? 3.728 -3.416 -5.731 1.00 96.38 97 THR A O 1
ATOM 784 N N . VAL A 1 98 ? 4.568 -3.383 -7.813 1.00 96.75 98 VAL A N 1
ATOM 785 C CA . VAL A 1 98 ? 3.658 -2.333 -8.298 1.00 96.75 98 VAL A CA 1
ATOM 786 C C . VAL A 1 98 ? 2.203 -2.791 -8.194 1.00 96.75 98 VAL A C 1
ATOM 788 O O . VAL A 1 98 ? 1.356 -1.995 -7.790 1.00 96.75 98 VAL A O 1
ATOM 791 N N . ALA A 1 99 ? 1.902 -4.060 -8.478 1.00 97.50 99 ALA A N 1
ATOM 792 C CA . ALA A 1 99 ? 0.558 -4.609 -8.333 1.00 97.50 99 ALA A CA 1
ATOM 793 C C . ALA A 1 99 ? 0.080 -4.595 -6.874 1.00 97.50 99 ALA A C 1
ATOM 795 O O . ALA A 1 99 ? -1.033 -4.141 -6.615 1.00 97.50 99 ALA A O 1
ATOM 796 N N . ILE A 1 100 ? 0.924 -5.020 -5.923 1.00 96.31 100 ILE A N 1
ATOM 797 C CA . ILE A 1 100 ? 0.618 -4.987 -4.482 1.00 96.31 100 ILE A CA 1
ATOM 798 C C . ILE A 1 100 ? 0.316 -3.555 -4.034 1.00 96.31 100 ILE A C 1
ATOM 800 O O . ILE A 1 100 ? -0.730 -3.313 -3.430 1.00 96.31 100 ILE A O 1
ATOM 804 N N . ILE A 1 101 ? 1.193 -2.601 -4.355 1.00 95.94 101 ILE A N 1
ATOM 805 C CA . ILE A 1 101 ? 1.012 -1.195 -3.968 1.00 95.94 101 ILE A CA 1
ATOM 806 C C . ILE A 1 101 ? -0.241 -0.608 -4.623 1.00 95.94 101 ILE A C 1
ATOM 808 O O . ILE A 1 101 ? -1.046 0.023 -3.945 1.00 95.94 101 ILE A O 1
ATOM 812 N N . THR A 1 102 ? -0.458 -0.860 -5.914 1.00 96.56 102 THR A N 1
ATOM 813 C CA . THR A 1 102 ? -1.636 -0.353 -6.636 1.00 96.56 102 THR A CA 1
ATOM 814 C C . THR A 1 102 ? -2.930 -0.911 -6.052 1.00 96.56 102 THR A C 1
ATOM 816 O O . THR A 1 102 ? -3.857 -0.146 -5.791 1.00 96.56 102 THR A O 1
ATOM 819 N N . ALA A 1 103 ? -2.993 -2.221 -5.796 1.00 96.50 103 ALA A N 1
ATOM 820 C CA . ALA A 1 103 ? -4.146 -2.852 -5.157 1.00 96.50 103 ALA A CA 1
ATOM 821 C C . ALA A 1 103 ? -4.407 -2.252 -3.769 1.00 96.50 103 ALA A C 1
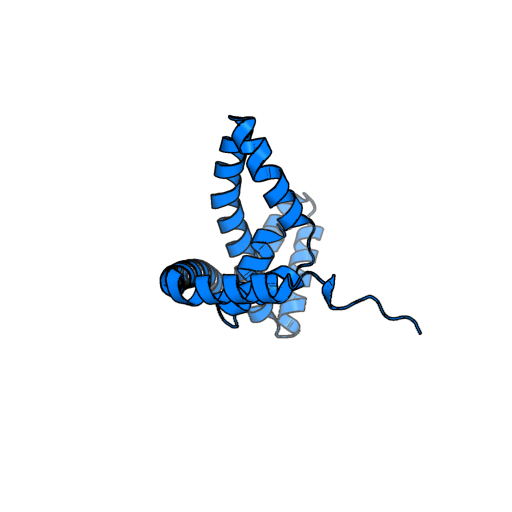ATOM 823 O O . ALA A 1 103 ? -5.544 -1.900 -3.459 1.00 96.50 103 ALA A O 1
ATOM 824 N N . SER A 1 104 ? -3.349 -2.075 -2.972 1.00 95.62 104 SER A N 1
ATOM 825 C CA . SER A 1 104 ? -3.433 -1.486 -1.633 1.00 95.62 104 SER A CA 1
ATOM 826 C C . SER A 1 104 ? -3.991 -0.067 -1.689 1.00 95.62 104 SER A C 1
ATOM 828 O O . SER A 1 104 ? -4.969 0.219 -1.012 1.00 95.62 104 SER A O 1
ATOM 830 N N . VAL A 1 105 ? -3.454 0.795 -2.560 1.00 95.56 105 VAL A N 1
ATOM 831 C CA . VAL A 1 105 ? -3.929 2.178 -2.727 1.00 95.56 105 VAL A CA 1
ATOM 832 C C . VAL A 1 105 ? -5.387 2.215 -3.177 1.00 95.56 105 VAL A C 1
ATOM 834 O O . VAL A 1 105 ? -6.173 2.979 -2.624 1.00 95.56 105 VAL A O 1
ATOM 837 N N . VAL A 1 106 ? -5.783 1.388 -4.148 1.00 95.44 106 VAL A N 1
ATOM 838 C CA . VAL A 1 106 ? -7.180 1.337 -4.608 1.00 95.44 106 VAL A CA 1
ATOM 839 C C . VAL A 1 106 ? -8.112 0.940 -3.463 1.00 95.44 106 VAL A C 1
ATOM 841 O O . VAL A 1 106 ? -9.122 1.610 -3.248 1.00 95.44 106 VAL A O 1
ATOM 844 N N . ILE A 1 107 ? -7.770 -0.098 -2.697 1.00 95.19 107 ILE A N 1
ATOM 845 C CA . ILE A 1 107 ? -8.580 -0.551 -1.560 1.00 95.19 107 ILE A CA 1
ATOM 846 C C . ILE A 1 107 ? -8.616 0.522 -0.458 1.00 95.19 107 ILE A C 1
ATOM 848 O O . ILE A 1 107 ? -9.699 0.855 0.025 1.00 95.19 107 ILE A O 1
ATOM 852 N N . SER A 1 108 ? -7.473 1.122 -0.113 1.00 94.75 108 SER A N 1
ATOM 853 C CA . SER A 1 108 ? -7.388 2.209 0.869 1.00 94.75 108 SER A CA 1
ATOM 854 C C . SER A 1 108 ? -8.211 3.425 0.457 1.00 94.75 108 SER A C 1
ATOM 856 O O . SER A 1 108 ? -8.866 4.016 1.303 1.00 94.75 108 SER A O 1
ATOM 858 N N . LEU A 1 109 ? -8.254 3.792 -0.826 1.00 95.50 109 LEU A N 1
ATOM 859 C CA . LEU A 1 109 ? -9.102 4.894 -1.295 1.00 95.50 109 LEU A CA 1
ATOM 860 C C . LEU A 1 109 ? -10.590 4.533 -1.222 1.00 95.50 109 LEU A C 1
ATOM 862 O O . LEU A 1 109 ? -11.395 5.348 -0.769 1.00 95.50 109 LEU A O 1
ATOM 866 N N . VAL A 1 110 ? -10.956 3.312 -1.626 1.00 95.81 110 VAL A N 1
ATOM 867 C CA . VAL A 1 110 ? -12.344 2.823 -1.582 1.00 95.81 110 VAL A CA 1
ATOM 868 C C . VAL A 1 110 ? -12.886 2.788 -0.152 1.00 95.81 110 VAL A C 1
ATOM 870 O O . VAL A 1 110 ? -14.054 3.104 0.050 1.00 95.81 110 VAL A O 1
ATOM 873 N N . LEU A 1 111 ? -12.060 2.444 0.838 1.00 94.12 111 LEU A N 1
ATOM 874 C CA . LEU A 1 111 ? -12.465 2.400 2.249 1.00 94.12 111 LEU A CA 1
ATOM 875 C C . LEU A 1 111 ? -12.268 3.747 2.961 1.00 94.12 111 LEU A C 1
ATOM 877 O O . LEU A 1 111 ? -13.128 4.193 3.725 1.00 94.12 111 LEU A O 1
ATOM 881 N N . GLY A 1 112 ? -11.151 4.414 2.694 1.00 94.81 112 GLY A N 1
ATOM 882 C CA . GLY A 1 112 ? -10.711 5.629 3.368 1.00 94.81 112 GLY A CA 1
ATOM 883 C C . GLY A 1 112 ? -11.525 6.858 2.984 1.00 94.81 112 GLY A C 1
ATOM 884 O O . GLY A 1 112 ? -11.874 7.639 3.865 1.00 94.81 112 GLY A O 1
ATOM 885 N N . ILE A 1 113 ? -11.909 7.017 1.710 1.00 96.50 113 ILE A N 1
ATOM 886 C CA . ILE A 1 113 ? -12.717 8.172 1.281 1.00 96.50 113 ILE A CA 1
ATOM 887 C C . ILE A 1 113 ? -14.100 8.165 1.960 1.00 96.50 113 ILE A C 1
ATOM 889 O O . ILE A 1 113 ? -14.441 9.173 2.585 1.00 96.50 113 ILE A O 1
ATOM 893 N N . PRO A 1 114 ? -14.902 7.077 1.921 1.00 96.38 114 PRO A N 1
ATOM 894 C CA . PRO A 1 114 ? -16.183 7.040 2.625 1.00 96.38 114 PRO A CA 1
ATOM 895 C C . PRO A 1 114 ? -16.034 7.241 4.132 1.00 96.38 114 PRO A C 1
ATOM 897 O O . PRO A 1 114 ? -16.781 8.023 4.719 1.00 96.38 114 PRO A O 1
ATOM 900 N N . THR A 1 115 ? -15.046 6.587 4.748 1.00 95.38 115 THR A N 1
ATOM 901 C CA . THR A 1 115 ? -14.785 6.709 6.188 1.00 95.38 115 THR A CA 1
ATOM 902 C C . THR A 1 115 ? -14.427 8.146 6.569 1.00 95.38 115 THR A C 1
ATOM 904 O O . THR A 1 115 ? -15.005 8.698 7.504 1.00 95.38 115 THR A O 1
ATOM 907 N N . GLY A 1 116 ? -13.562 8.800 5.791 1.00 96.12 116 GLY A N 1
ATOM 908 C CA . GLY A 1 116 ? -13.196 10.202 5.985 1.00 96.12 116 GLY A CA 1
ATOM 909 C C . GLY A 1 116 ? -14.382 11.154 5.819 1.00 96.12 116 GLY A C 1
ATOM 910 O O . GLY A 1 116 ? -14.553 12.070 6.624 1.00 96.12 116 GLY A O 1
ATOM 911 N N . ILE A 1 117 ? -15.260 10.912 4.837 1.00 97.56 117 ILE A N 1
ATOM 912 C CA . ILE A 1 117 ? -16.496 11.694 4.663 1.00 97.56 117 ILE A CA 1
ATOM 913 C C . ILE A 1 117 ? -17.435 11.514 5.866 1.00 97.56 117 ILE A C 1
ATOM 915 O O . ILE A 1 117 ? -18.041 12.490 6.314 1.00 97.56 117 ILE A O 1
ATOM 919 N N . LEU A 1 118 ? -17.566 10.295 6.402 1.00 97.25 118 LEU A N 1
ATOM 920 C CA . LEU A 1 118 ? -18.392 10.019 7.583 1.00 97.25 118 LEU A CA 1
ATOM 921 C C . LEU A 1 118 ? -17.846 10.714 8.836 1.00 97.25 118 LEU A C 1
ATOM 923 O O . LEU A 1 118 ? -18.623 11.333 9.566 1.00 97.25 118 LEU A O 1
ATOM 927 N N . MET A 1 119 ? -16.528 10.670 9.052 1.00 97.38 119 MET A N 1
ATOM 928 C CA . MET A 1 119 ? -15.868 11.380 10.155 1.00 97.38 119 MET A CA 1
ATOM 929 C C . MET A 1 119 ? -16.085 12.892 10.050 1.00 97.38 119 MET A C 1
ATOM 931 O O . MET A 1 119 ? -16.495 13.516 11.022 1.00 97.38 119 MET A O 1
ATOM 935 N N . ALA A 1 120 ? -15.935 13.469 8.853 1.00 97.19 120 ALA A N 1
ATOM 936 C CA . ALA A 1 120 ? -16.144 14.901 8.630 1.00 97.19 120 ALA A CA 1
ATOM 937 C C . ALA A 1 120 ? -17.589 15.368 8.901 1.00 97.19 120 ALA A C 1
ATOM 939 O O . ALA A 1 120 ? -17.827 16.557 9.111 1.00 97.19 120 ALA A O 1
ATOM 940 N N . ARG A 1 121 ? -18.569 14.455 8.877 1.00 96.94 121 ARG A N 1
ATOM 941 C CA . ARG A 1 121 ? -19.985 14.769 9.131 1.00 96.94 121 ARG A CA 1
ATOM 942 C C . ARG A 1 121 ? -20.431 14.528 10.570 1.00 96.94 121 ARG A C 1
ATOM 944 O O . ARG A 1 121 ? -21.528 14.963 10.918 1.00 96.94 121 ARG A O 1
ATOM 951 N N . SER A 1 122 ? -19.650 13.830 11.393 1.00 97.81 122 SER A N 1
ATOM 952 C CA . SER A 1 122 ? -20.057 13.474 12.752 1.00 97.81 122 SER A CA 1
ATOM 953 C C . SER A 1 122 ? -18.877 13.447 13.715 1.00 97.81 122 SER A C 1
ATOM 955 O O . SER A 1 122 ? -18.041 12.547 13.664 1.00 97.81 122 SER A O 1
ATOM 957 N N . ASN A 1 123 ? -18.899 14.365 14.685 1.00 96.69 123 ASN A N 1
ATOM 958 C CA . ASN A 1 123 ? -17.918 14.421 15.772 1.00 96.69 123 ASN A CA 1
ATOM 959 C C . ASN A 1 123 ? -17.862 13.116 16.586 1.00 96.69 123 ASN A C 1
ATOM 961 O O . ASN A 1 123 ? -16.818 12.788 17.140 1.00 96.69 123 ASN A O 1
ATOM 965 N N . LEU A 1 124 ? -18.973 12.368 16.665 1.00 96.94 124 LEU A N 1
ATOM 966 C CA . LEU A 1 124 ? -19.006 11.065 17.335 1.00 96.94 124 LEU A CA 1
ATOM 967 C C . LEU A 1 124 ? -18.257 10.000 16.526 1.00 96.94 124 LEU A C 1
ATOM 969 O O . LEU A 1 124 ? -17.521 9.199 17.087 1.00 96.94 124 LEU A O 1
ATOM 973 N N . VAL A 1 125 ? -18.446 9.980 15.205 1.00 96.88 125 VAL A N 1
ATOM 974 C CA . VAL A 1 125 ? -17.740 9.029 14.336 1.00 96.88 125 VAL A CA 1
ATOM 975 C C . VAL A 1 125 ? -16.249 9.351 14.322 1.00 96.88 125 VAL A C 1
ATOM 977 O O . VAL A 1 125 ? -15.433 8.440 14.437 1.00 96.88 125 VAL A O 1
ATOM 980 N N . GLU A 1 126 ? -15.891 10.637 14.253 1.00 97.12 126 GLU A N 1
ATOM 981 C CA . GLU A 1 126 ? -14.498 11.063 14.375 1.00 97.12 126 GLU A CA 1
ATOM 982 C C . GLU A 1 126 ? -13.888 10.608 15.707 1.00 97.12 126 GLU A C 1
ATOM 984 O O . GLU A 1 126 ? -12.836 9.972 15.696 1.00 97.12 126 GLU A O 1
ATOM 989 N N . SER A 1 127 ? -14.535 10.883 16.844 1.00 96.94 127 SER A N 1
ATOM 990 C CA . SER A 1 127 ? -13.962 10.569 18.159 1.00 96.94 127 SER A CA 1
ATOM 991 C C . SER A 1 127 ? -13.790 9.069 18.413 1.00 96.94 127 SER A C 1
ATOM 993 O O . SER A 1 127 ? -12.879 8.686 19.144 1.00 96.94 127 SER A O 1
ATOM 995 N N . LEU A 1 128 ? -14.619 8.224 17.793 1.00 96.38 128 LEU A N 1
ATOM 996 C CA . LEU A 1 128 ? -14.510 6.766 17.887 1.00 96.38 128 LEU A CA 1
ATOM 997 C C . LEU A 1 128 ? -13.450 6.183 16.946 1.00 96.38 128 LEU A C 1
ATOM 999 O O . LEU A 1 128 ? -12.733 5.264 17.336 1.00 96.38 128 LEU A O 1
ATOM 1003 N N . LEU A 1 129 ? -13.350 6.687 15.713 1.00 95.94 129 LEU A N 1
ATOM 1004 C CA . LEU A 1 129 ? -12.437 6.127 14.712 1.00 95.94 129 LEU A CA 1
ATOM 1005 C C . LEU A 1 129 ? -11.008 6.649 14.845 1.00 95.94 129 LEU A C 1
ATOM 1007 O O . LEU A 1 129 ? -10.069 5.916 14.548 1.00 95.94 129 LEU A O 1
ATOM 1011 N N . LYS A 1 130 ? -10.822 7.886 15.310 1.00 95.25 130 LYS A N 1
ATOM 1012 C CA . LYS A 1 130 ? -9.499 8.515 15.401 1.00 95.25 130 LYS A CA 1
ATOM 1013 C C . LYS A 1 130 ? -8.498 7.709 16.243 1.00 95.25 130 LYS A C 1
ATOM 1015 O O . LYS A 1 130 ? -7.430 7.431 15.713 1.00 95.25 130 LYS A O 1
ATOM 1020 N N . PRO A 1 131 ? -8.838 7.190 17.442 1.00 94.81 131 PRO A N 1
ATOM 1021 C CA . PRO A 1 131 ? -7.918 6.339 18.200 1.00 94.81 131 PRO A CA 1
ATOM 1022 C C . PRO A 1 131 ? -7.538 5.040 17.476 1.00 94.81 131 PRO A C 1
ATOM 1024 O O . PRO A 1 131 ? -6.413 4.569 17.612 1.00 94.81 131 PRO A O 1
ATOM 1027 N N . LEU A 1 132 ? -8.462 4.450 16.707 1.00 92.38 132 LEU A N 1
ATOM 1028 C CA . LEU A 1 132 ? -8.187 3.241 15.928 1.00 92.38 132 LEU A CA 1
ATOM 1029 C C . LEU A 1 132 ? -7.211 3.539 14.784 1.00 92.38 132 LEU A C 1
ATOM 1031 O O . LEU A 1 132 ? -6.260 2.787 14.585 1.00 92.38 132 LEU A O 1
ATOM 1035 N N . LEU A 1 133 ? -7.428 4.641 14.065 1.00 92.44 133 LEU A N 1
ATOM 1036 C CA . LEU A 1 133 ? -6.543 5.090 12.989 1.00 92.44 133 LEU A CA 1
ATOM 1037 C C . LEU A 1 133 ? -5.160 5.486 13.526 1.00 92.44 133 LEU A C 1
ATOM 1039 O O . LEU A 1 133 ? -4.149 5.103 12.942 1.00 92.44 133 LEU A O 1
ATOM 1043 N N . ASP A 1 134 ? -5.108 6.171 14.671 1.00 93.31 134 ASP A N 1
ATOM 1044 C CA . ASP A 1 134 ? -3.856 6.513 15.353 1.00 93.31 134 ASP A CA 1
ATOM 1045 C C . ASP A 1 134 ? -3.098 5.241 15.752 1.00 93.31 134 ASP A C 1
ATOM 1047 O O . ASP A 1 134 ? -1.887 5.143 15.549 1.00 93.31 134 ASP A O 1
ATOM 1051 N N . ALA A 1 135 ? -3.803 4.228 16.267 1.00 90.25 135 ALA A N 1
ATOM 1052 C CA . ALA A 1 135 ? -3.203 2.936 16.566 1.00 90.25 135 ALA A CA 1
ATOM 1053 C C . ALA A 1 135 ? -2.633 2.297 15.289 1.00 90.25 135 ALA A C 1
ATOM 1055 O O . ALA A 1 135 ? -1.442 1.998 15.263 1.00 90.25 135 ALA A O 1
ATOM 1056 N N . MET A 1 136 ? -3.439 2.184 14.223 1.00 89.88 136 MET A N 1
ATOM 1057 C CA . MET A 1 136 ? -3.042 1.638 12.914 1.00 89.88 136 MET A CA 1
ATOM 1058 C C . MET A 1 136 ? -1.761 2.285 12.358 1.00 89.88 136 MET A C 1
ATOM 1060 O O . MET A 1 136 ? -0.869 1.577 11.890 1.00 89.88 136 MET A O 1
ATOM 1064 N N . GLN A 1 137 ? -1.621 3.605 12.483 1.00 89.50 137 GLN A N 1
ATOM 1065 C CA . GLN A 1 137 ? -0.473 4.348 11.950 1.00 89.50 137 GLN A CA 1
ATOM 1066 C C . GLN A 1 137 ? 0.775 4.306 12.843 1.00 89.50 137 GLN A C 1
ATOM 1068 O O . GLN A 1 137 ? 1.881 4.556 12.363 1.00 89.50 137 GLN A O 1
ATOM 1073 N N . THR A 1 138 ? 0.627 4.015 14.139 1.00 90.12 138 THR A N 1
ATOM 1074 C CA . THR A 1 138 ? 1.735 4.122 15.104 1.00 90.12 138 THR A CA 1
ATOM 1075 C C . THR A 1 138 ? 2.354 2.785 15.495 1.00 90.12 138 THR A C 1
ATOM 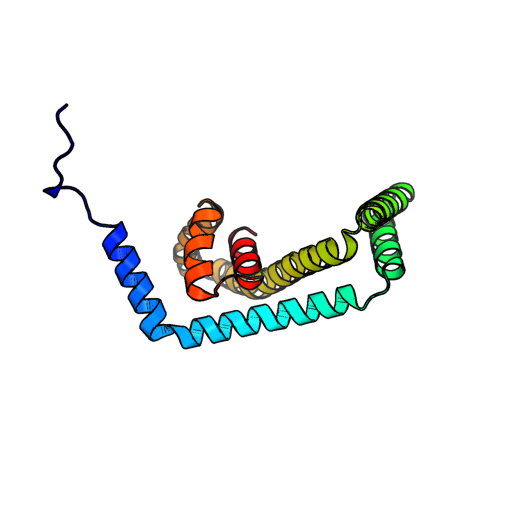1077 O O . THR A 1 138 ? 3.537 2.774 15.851 1.00 90.12 138 THR A O 1
ATOM 1080 N N . MET A 1 139 ? 1.632 1.654 15.431 1.00 88.12 139 MET A N 1
ATOM 1081 C CA . MET A 1 139 ? 2.279 0.375 15.754 1.00 88.12 139 MET A CA 1
ATOM 1082 C C . MET A 1 139 ? 3.241 -0.075 14.639 1.00 88.12 139 MET A C 1
ATOM 1084 O O . MET A 1 139 ? 2.996 0.163 13.455 1.00 88.12 139 MET A O 1
ATOM 1088 N N . PRO A 1 140 ? 4.332 -0.779 14.990 1.00 86.06 140 PRO A N 1
ATOM 1089 C CA . PRO A 1 140 ? 5.249 -1.341 14.005 1.00 86.06 140 PRO A CA 1
ATOM 1090 C C . PRO A 1 140 ? 4.560 -2.341 13.071 1.00 86.06 140 PRO A C 1
ATOM 1092 O O . PRO A 1 140 ? 3.766 -3.169 13.516 1.00 86.06 140 PRO A O 1
ATOM 1095 N N . SER A 1 141 ? 4.958 -2.365 11.796 1.00 82.88 141 SER A N 1
ATOM 1096 C CA . SER A 1 141 ? 4.363 -3.247 10.777 1.00 82.88 141 SER A CA 1
ATOM 1097 C C . SER A 1 141 ? 4.365 -4.734 11.163 1.00 82.88 141 SER A C 1
ATOM 1099 O O . SER A 1 141 ? 3.436 -5.464 10.824 1.00 82.88 141 SER A O 1
ATOM 1101 N N . PHE A 1 142 ? 5.374 -5.188 11.915 1.00 84.00 142 PHE A N 1
ATOM 1102 C CA . PHE A 1 142 ? 5.469 -6.573 12.390 1.00 84.00 142 PHE A CA 1
ATOM 1103 C C . PHE A 1 142 ? 4.323 -6.984 13.321 1.00 84.00 142 PHE A C 1
ATOM 1105 O O . PHE A 1 142 ? 3.933 -8.151 13.308 1.00 84.00 142 PHE A O 1
ATOM 1112 N N . VAL A 1 143 ? 3.763 -6.046 14.091 1.00 86.12 143 VAL A N 1
ATOM 1113 C CA . VAL A 1 143 ? 2.653 -6.320 15.017 1.00 86.12 143 VAL A CA 1
ATOM 1114 C C . VAL A 1 143 ? 1.401 -6.731 14.243 1.00 86.12 143 VAL A C 1
ATOM 1116 O O . VAL A 1 143 ? 0.733 -7.683 14.628 1.00 86.12 143 VAL A O 1
ATOM 1119 N N . TYR A 1 144 ? 1.119 -6.078 13.112 1.00 84.00 144 TYR A N 1
ATOM 1120 C CA . TYR A 1 144 ? -0.025 -6.413 12.255 1.00 84.00 144 TYR A CA 1
ATOM 1121 C C . TYR A 1 144 ? 0.215 -7.632 11.375 1.00 84.00 144 TYR A C 1
ATOM 1123 O O . TYR A 1 144 ? -0.732 -8.328 11.005 1.00 84.00 144 TYR A O 1
ATOM 1131 N N . LEU A 1 145 ? 1.475 -7.887 11.019 1.00 86.69 145 LEU A N 1
ATOM 1132 C CA . LEU A 1 145 ? 1.819 -8.977 10.120 1.00 86.69 145 LEU A CA 1
ATOM 1133 C C . LEU A 1 145 ? 1.487 -10.338 10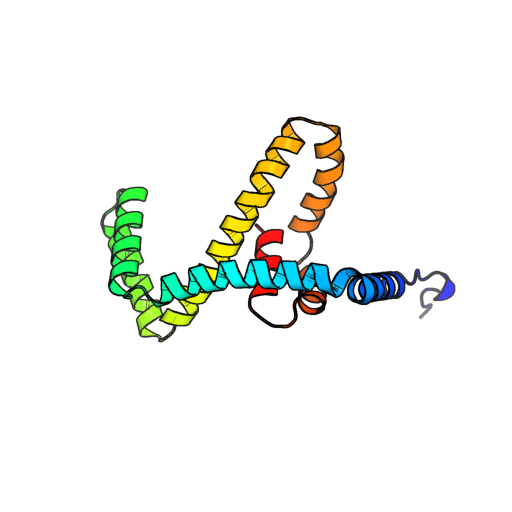.742 1.00 86.69 145 LEU A C 1
ATOM 1135 O O . LEU A 1 145 ? 0.968 -11.196 10.039 1.00 86.69 145 LEU A O 1
ATOM 1139 N N . ILE A 1 146 ? 1.722 -10.532 12.045 1.00 87.88 146 ILE A N 1
ATOM 1140 C CA . ILE A 1 146 ? 1.457 -11.818 12.713 1.00 87.88 146 ILE A CA 1
ATOM 1141 C C . ILE A 1 146 ? -0.036 -12.200 12.624 1.00 87.88 146 ILE A C 1
ATOM 1143 O O . ILE A 1 146 ? -0.326 -13.252 12.048 1.00 87.88 146 ILE A O 1
ATOM 1147 N N . PRO A 1 147 ? -1.000 -11.370 13.077 1.00 85.94 147 PRO A N 1
ATOM 1148 C CA . PRO A 1 147 ? -2.421 -11.663 12.896 1.00 85.94 147 PRO A CA 1
ATOM 1149 C C . PRO A 1 147 ? -2.823 -11.805 11.426 1.00 85.94 147 PRO A C 1
ATOM 1151 O O . PRO A 1 147 ? -3.597 -12.698 11.092 1.00 85.94 147 PRO A O 1
ATOM 1154 N N . ALA A 1 148 ? -2.288 -10.972 10.528 1.00 90.38 148 ALA A N 1
ATOM 1155 C CA . ALA A 1 148 ? -2.608 -11.059 9.104 1.00 90.38 148 ALA A CA 1
ATOM 1156 C C . ALA A 1 148 ? -2.195 -12.412 8.502 1.00 90.38 148 ALA A C 1
ATOM 1158 O O . ALA A 1 148 ? -2.949 -12.994 7.726 1.00 90.38 148 ALA A O 1
ATOM 1159 N N . LEU A 1 149 ? -1.034 -12.944 8.889 1.00 91.00 149 LEU A N 1
ATOM 1160 C CA . LEU A 1 149 ? -0.597 -14.281 8.488 1.00 91.00 149 LEU A CA 1
ATOM 1161 C C . LEU A 1 149 ? -1.477 -15.382 9.090 1.00 91.00 149 LEU A C 1
ATOM 1163 O O . LEU A 1 149 ? -1.724 -16.384 8.425 1.00 91.00 149 LEU A O 1
ATOM 1167 N N . MET A 1 150 ? -1.965 -15.204 10.320 1.00 90.25 150 MET A N 1
ATOM 1168 C CA . MET A 1 150 ? -2.882 -16.161 10.949 1.00 90.25 150 MET A CA 1
ATOM 1169 C C . MET A 1 150 ? -4.238 -16.214 10.236 1.00 90.25 150 MET A C 1
ATOM 1171 O O . MET A 1 150 ? -4.775 -17.301 10.053 1.00 90.25 150 MET A O 1
ATOM 1175 N N . PHE A 1 151 ? -4.778 -15.064 9.820 1.00 90.00 151 PHE A N 1
ATOM 1176 C CA . PHE A 1 151 ? -6.075 -14.987 9.139 1.00 90.00 151 PHE A CA 1
ATOM 1177 C C . PHE A 1 151 ? -6.010 -15.330 7.650 1.00 90.00 151 PHE A C 1
ATOM 1179 O O . PHE A 1 151 ? -6.924 -15.964 7.139 1.00 90.00 151 PHE A O 1
ATOM 1186 N N . PHE A 1 152 ? -4.962 -14.899 6.944 1.00 90.75 152 PHE A N 1
ATOM 1187 C CA . PHE A 1 152 ? -4.904 -14.967 5.477 1.00 90.75 152 PHE A CA 1
ATOM 1188 C C . PHE A 1 152 ? -3.817 -15.910 4.942 1.00 90.75 152 PHE A C 1
ATOM 1190 O O . PHE A 1 152 ? -3.662 -16.047 3.727 1.00 90.75 152 PHE A O 1
ATOM 1197 N N . GLY A 1 153 ? -3.052 -16.553 5.826 1.00 89.12 153 GLY A N 1
ATOM 1198 C CA . GLY A 1 153 ? -1.935 -17.419 5.465 1.00 89.12 153 GLY A CA 1
ATOM 1199 C C . GLY A 1 153 ? -0.717 -16.656 4.939 1.00 89.12 153 GLY A C 1
ATOM 1200 O O . GLY A 1 153 ? -0.654 -15.429 4.940 1.00 89.12 153 GLY A O 1
ATOM 1201 N N . LEU A 1 154 ? 0.288 -17.399 4.475 1.00 87.31 154 LEU A N 1
ATOM 1202 C CA . LEU A 1 154 ? 1.460 -16.827 3.809 1.00 87.31 154 LEU A CA 1
ATOM 1203 C C . LEU A 1 154 ? 1.107 -16.432 2.369 1.00 87.31 154 LEU A C 1
ATOM 1205 O O . LEU A 1 154 ? 0.524 -17.223 1.630 1.00 87.31 154 LEU A O 1
ATOM 1209 N N . GLY A 1 155 ? 1.519 -15.240 1.930 1.00 88.56 155 GLY A N 1
ATOM 1210 C CA . GLY A 1 155 ? 1.370 -14.839 0.532 1.00 88.56 155 GLY A CA 1
ATOM 1211 C C . GLY A 1 155 ? 1.227 -13.336 0.323 1.00 88.56 155 GLY A C 1
ATOM 1212 O O . GLY A 1 155 ? 1.716 -12.527 1.108 1.00 88.56 155 GLY A O 1
ATOM 1213 N N . LYS A 1 156 ? 0.548 -12.965 -0.768 1.00 92.25 156 LYS A N 1
ATOM 1214 C CA . LYS A 1 156 ? 0.407 -11.569 -1.215 1.00 92.25 156 LYS A CA 1
ATOM 1215 C C . LYS A 1 156 ? -0.658 -10.784 -0.438 1.00 92.25 156 LYS A C 1
ATOM 1217 O O . LYS A 1 156 ? -0.525 -9.576 -0.282 1.00 92.25 156 LYS A O 1
ATOM 1222 N N . VAL A 1 157 ? -1.691 -11.458 0.078 1.00 93.31 157 VAL A N 1
ATOM 1223 C CA . VAL A 1 157 ? -2.798 -10.821 0.819 1.00 93.31 157 VAL A CA 1
ATOM 1224 C C . VAL A 1 157 ? -2.325 -10.140 2.112 1.00 93.31 157 VAL A C 1
ATOM 1226 O O . VAL A 1 157 ? -2.633 -8.961 2.279 1.00 93.31 157 VAL A O 1
ATOM 1229 N N . PRO A 1 158 ? -1.524 -10.783 2.988 1.00 92.56 158 PRO A N 1
ATOM 1230 C CA . PRO A 1 158 ? -0.962 -10.113 4.163 1.00 92.56 158 PRO A CA 1
ATOM 1231 C C . PRO A 1 158 ? -0.121 -8.879 3.822 1.00 92.56 158 PRO A C 1
ATOM 1233 O O . PRO A 1 158 ? -0.155 -7.898 4.558 1.00 92.56 158 PRO A O 1
ATOM 1236 N N . ALA A 1 159 ? 0.610 -8.899 2.700 1.00 91.94 159 ALA A N 1
ATOM 1237 C CA . ALA A 1 159 ? 1.409 -7.756 2.256 1.00 91.94 159 ALA A CA 1
ATOM 1238 C C . ALA A 1 159 ? 0.524 -6.562 1.858 1.00 91.94 159 ALA A C 1
ATOM 1240 O O . ALA A 1 159 ? 0.811 -5.428 2.241 1.00 91.94 159 ALA A O 1
ATOM 1241 N N . VAL A 1 160 ? -0.581 -6.819 1.149 1.00 93.56 160 VAL A N 1
ATOM 1242 C CA . VAL A 1 160 ? -1.599 -5.797 0.852 1.00 93.56 160 VAL A CA 1
ATOM 1243 C C . VAL A 1 160 ? -2.227 -5.273 2.139 1.00 93.56 160 VAL A C 1
ATOM 1245 O O . VAL A 1 160 ? -2.301 -4.066 2.334 1.00 93.56 160 VAL A O 1
ATOM 1248 N N . PHE A 1 161 ? -2.621 -6.165 3.050 1.00 91.00 161 PHE A N 1
ATOM 1249 C CA . PHE A 1 161 ? -3.236 -5.791 4.323 1.00 91.00 161 PHE A CA 1
ATOM 1250 C C . PHE A 1 161 ? -2.320 -4.894 5.166 1.00 91.00 161 PHE A C 1
ATOM 1252 O O . PHE A 1 161 ? -2.741 -3.831 5.614 1.00 91.00 161 PHE A O 1
ATOM 1259 N N . ALA A 1 162 ? -1.048 -5.270 5.316 1.00 89.12 162 ALA A N 1
ATOM 1260 C CA . ALA A 1 162 ? -0.064 -4.464 6.034 1.00 89.12 162 ALA A CA 1
ATOM 1261 C C . ALA A 1 162 ? 0.144 -3.086 5.381 1.00 89.12 162 ALA A C 1
ATOM 1263 O O . ALA A 1 162 ? 0.268 -2.085 6.082 1.00 89.12 162 ALA A O 1
ATOM 1264 N N . THR A 1 163 ? 0.139 -3.025 4.046 1.00 90.12 163 THR A N 1
ATOM 1265 C CA . THR A 1 163 ? 0.282 -1.764 3.304 1.00 90.12 163 THR A CA 1
ATOM 1266 C C . THR A 1 163 ? -0.943 -0.865 3.478 1.00 90.12 163 THR A C 1
ATOM 1268 O O . THR A 1 163 ? -0.773 0.333 3.657 1.00 90.12 163 THR A O 1
ATOM 1271 N N . ILE A 1 164 ? -2.160 -1.423 3.482 1.00 90.44 164 ILE A N 1
ATOM 1272 C CA . ILE A 1 164 ? -3.408 -0.670 3.709 1.00 90.44 164 ILE A CA 1
ATOM 1273 C C . ILE A 1 164 ? -3.429 -0.024 5.097 1.00 90.44 164 ILE A C 1
ATOM 1275 O O . ILE A 1 164 ? -3.919 1.088 5.230 1.00 90.44 164 ILE A O 1
ATOM 1279 N N . ILE A 1 165 ? -2.925 -0.719 6.122 1.00 86.25 165 ILE A N 1
ATOM 1280 C CA . ILE A 1 165 ? -2.880 -0.203 7.500 1.00 86.25 165 ILE A CA 1
ATOM 1281 C C . ILE A 1 165 ? -1.859 0.930 7.640 1.00 86.25 165 ILE A C 1
ATOM 1283 O O . ILE A 1 165 ? -2.086 1.868 8.399 1.00 86.25 165 ILE A O 1
ATOM 1287 N N . TYR A 1 166 ? -0.733 0.817 6.934 1.00 73.81 166 TYR A N 1
ATOM 1288 C CA . TYR A 1 166 ? 0.346 1.800 6.986 1.00 73.81 166 TYR A CA 1
ATOM 1289 C C . TYR A 1 166 ? 0.064 3.070 6.163 1.00 73.81 166 TYR A C 1
ATOM 1291 O O . TYR A 1 166 ? 0.549 4.138 6.532 1.00 73.81 166 TYR A O 1
ATOM 1299 N N . ALA A 1 167 ? -0.649 2.938 5.039 1.00 63.78 167 ALA A N 1
ATOM 1300 C CA . ALA A 1 167 ? -0.924 4.010 4.075 1.00 63.78 167 ALA A CA 1
ATOM 1301 C C . ALA A 1 167 ? -2.018 4.982 4.541 1.00 63.78 167 ALA A C 1
ATOM 1303 O O . ALA A 1 167 ? -1.836 6.197 4.300 1.00 63.78 167 ALA A O 1
#